Protein AF-A0A966VBW3-F1 (afdb_monomer)

pLDDT: m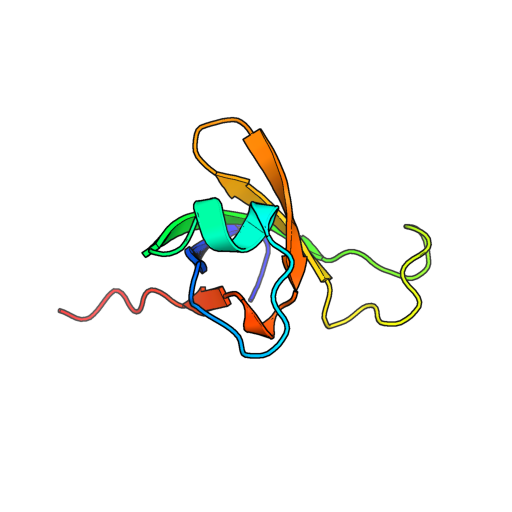ean 88.99, std 11.14, range [39.62, 97.5]

Solvent-accessible surface area (backbone atoms only — not comparable to full-atom values): 4111 Å² total; per-residue (Å²): 143,53,63,72,41,58,28,28,30,45,88,45,96,86,60,55,74,72,63,58,74,44,48,72,40,66,30,36,34,62,41,74,39,30,63,94,73,74,33,90,62,33,96,39,33,31,37,29,40,41,97,92,40,81,45,80,44,50,54,78,31,52,40,77,65,72,86,83,124

Foldseek 3Di:
DAAFFKKAFDDDPDFDPVSVVRHGFIKGFHHFDDVVNVDPPGVFWTWIATPNDTDIDGNRRIGGDDPDD

Sequence (69 aa):
MKPGDLMRIIKAKDQTPWVRAEEGKVCLLIRNLGEADGVLSSPNIWEVLVDGKVMTVHKLDLWKIDETR

Secondary structure (DSSP, 8-state):
--TT-EEEE---TT--HHHHTTTT-EEEEEEE--GGGT-SSGGGEEEEEETTEEEEEEGGGEEE-----

Structure (mmCIF, N/CA/C/O backbone):
data_AF-A0A966VBW3-F1
#
_entry.id   AF-A0A966VBW3-F1
#
loop_
_atom_site.group_PDB
_atom_site.id
_atom_site.type_symbol
_atom_site.label_atom_id
_atom_site.label_alt_id
_atom_site.label_comp_id
_atom_site.label_asym_id
_atom_site.label_entity_id
_atom_site.label_seq_id
_atom_site.pdbx_PDB_ins_code
_atom_site.Cartn_x
_atom_site.Cartn_y
_atom_site.Cartn_z
_atom_site.occupancy
_atom_site.B_iso_or_equiv
_atom_site.auth_seq_id
_atom_site.auth_comp_id
_atom_site.auth_asym_id
_atom_site.auth_atom_id
_atom_site.pdbx_PDB_model_num
ATOM 1 N N . MET A 1 1 ? 3.587 -10.683 -0.042 1.00 88.25 1 MET A N 1
ATOM 2 C CA . MET A 1 1 ? 2.877 -9.489 -0.521 1.00 88.25 1 MET A CA 1
ATOM 3 C C . MET A 1 1 ? 2.771 -9.597 -2.021 1.00 88.25 1 MET A C 1
ATOM 5 O O . MET A 1 1 ? 3.802 -9.715 -2.676 1.00 88.25 1 MET A O 1
ATOM 9 N N . LYS A 1 2 ? 1.550 -9.626 -2.535 1.00 91.81 2 LYS A N 1
ATOM 10 C CA . LYS A 1 2 ? 1.213 -9.590 -3.958 1.00 91.81 2 LYS A CA 1
ATOM 11 C C . LYS A 1 2 ? 0.046 -8.616 -4.172 1.00 91.81 2 LYS A C 1
ATOM 13 O O . LYS A 1 2 ? -0.718 -8.391 -3.232 1.00 91.81 2 LYS A O 1
ATOM 18 N N . PRO A 1 3 ? -0.109 -8.050 -5.380 1.00 95.06 3 PRO A N 1
ATOM 19 C CA . PRO A 1 3 ? -1.333 -7.351 -5.758 1.00 95.06 3 PRO A CA 1
ATOM 20 C C . PRO A 1 3 ? -2.585 -8.139 -5.357 1.00 95.06 3 PRO A C 1
ATOM 22 O O . PRO A 1 3 ? -2.647 -9.352 -5.568 1.00 95.06 3 PRO A O 1
ATOM 25 N N . GLY A 1 4 ? -3.554 -7.454 -4.758 1.00 94.56 4 GLY A N 1
ATOM 26 C CA . GLY A 1 4 ? -4.787 -8.043 -4.239 1.00 94.56 4 GLY A CA 1
ATOM 27 C C . GLY A 1 4 ? -4.745 -8.469 -2.767 1.00 94.56 4 GLY A C 1
ATOM 28 O O . GLY A 1 4 ? -5.805 -8.731 -2.205 1.00 94.56 4 GLY A O 1
ATOM 29 N N . ASP A 1 5 ? -3.575 -8.521 -2.116 1.00 94.00 5 ASP A N 1
ATOM 30 C CA . ASP A 1 5 ? -3.516 -8.808 -0.675 1.00 94.00 5 ASP A CA 1
ATOM 31 C C . ASP A 1 5 ? -4.126 -7.645 0.134 1.00 94.00 5 ASP A C 1
ATOM 33 O O . ASP A 1 5 ? -3.844 -6.470 -0.131 1.00 94.00 5 ASP A O 1
ATOM 37 N N . LEU A 1 6 ? -4.908 -7.980 1.165 1.00 94.88 6 LEU A N 1
ATOM 38 C CA . LEU A 1 6 ? -5.340 -7.032 2.189 1.00 94.88 6 LEU A CA 1
ATOM 39 C C . LEU A 1 6 ? -4.280 -6.928 3.287 1.00 94.88 6 LEU A C 1
ATOM 41 O O . LEU A 1 6 ? -3.847 -7.922 3.875 1.00 94.88 6 LEU A O 1
ATOM 45 N N . MET A 1 7 ? -3.875 -5.700 3.577 1.00 95.44 7 MET A N 1
ATOM 46 C CA . MET A 1 7 ? -2.835 -5.387 4.550 1.00 95.44 7 MET A CA 1
ATOM 47 C C . MET A 1 7 ? -3.351 -4.319 5.512 1.00 95.44 7 MET A C 1
ATOM 49 O O . MET A 1 7 ? -4.246 -3.547 5.182 1.00 95.44 7 MET A O 1
ATOM 53 N N . ARG A 1 8 ? -2.773 -4.240 6.706 1.00 96.19 8 ARG A N 1
ATOM 54 C CA . ARG A 1 8 ? -3.017 -3.158 7.660 1.00 96.19 8 ARG A CA 1
ATOM 55 C C . ARG A 1 8 ? -1.833 -2.204 7.667 1.00 96.19 8 ARG A C 1
ATOM 57 O O . ARG A 1 8 ? -0.693 -2.663 7.725 1.00 96.19 8 ARG A O 1
ATOM 64 N N . ILE A 1 9 ? -2.108 -0.903 7.659 1.00 95.56 9 ILE A N 1
ATOM 65 C CA . ILE A 1 9 ? -1.078 0.114 7.868 1.00 95.56 9 ILE A CA 1
ATOM 66 C C . ILE A 1 9 ? -0.688 0.105 9.343 1.00 95.56 9 ILE A C 1
ATOM 68 O O . ILE A 1 9 ? -1.538 0.212 10.229 1.00 95.56 9 ILE A O 1
ATOM 72 N N . ILE A 1 10 ? 0.602 -0.047 9.606 1.00 94.69 10 ILE A N 1
ATOM 73 C CA . ILE A 1 10 ? 1.186 -0.049 10.943 1.00 94.69 10 ILE A CA 1
ATOM 74 C C . ILE A 1 10 ? 2.115 1.146 11.122 1.00 94.69 10 ILE A C 1
ATOM 76 O O . ILE A 1 10 ? 2.586 1.761 10.164 1.00 94.69 10 ILE A O 1
ATOM 80 N N . LYS A 1 11 ? 2.407 1.453 12.381 1.00 90.19 11 LYS A N 1
ATOM 81 C CA . LYS A 1 11 ? 3.393 2.461 12.740 1.00 90.19 11 LYS A CA 1
ATOM 82 C C . LYS A 1 11 ? 4.809 1.932 12.537 1.00 90.19 11 LYS A C 1
ATOM 84 O O . LYS A 1 11 ? 5.265 1.083 13.304 1.00 90.19 11 LYS A O 1
ATOM 89 N N . ALA A 1 12 ? 5.521 2.476 11.555 1.00 87.62 12 ALA A N 1
ATOM 90 C CA . ALA A 1 12 ? 6.959 2.275 11.405 1.00 87.62 12 ALA A CA 1
ATOM 91 C C . ALA A 1 12 ? 7.760 3.399 12.091 1.00 87.62 12 ALA A C 1
ATOM 93 O O . ALA A 1 12 ? 7.217 4.437 12.477 1.00 87.62 12 ALA A O 1
ATOM 94 N N . LYS A 1 13 ? 9.070 3.182 12.269 1.00 80.62 13 LYS A N 1
ATOM 95 C CA . LYS A 1 13 ? 9.963 4.119 12.974 1.00 80.62 13 LYS A CA 1
ATOM 96 C C . LYS A 1 13 ? 10.138 5.446 12.223 1.00 80.62 13 LYS A C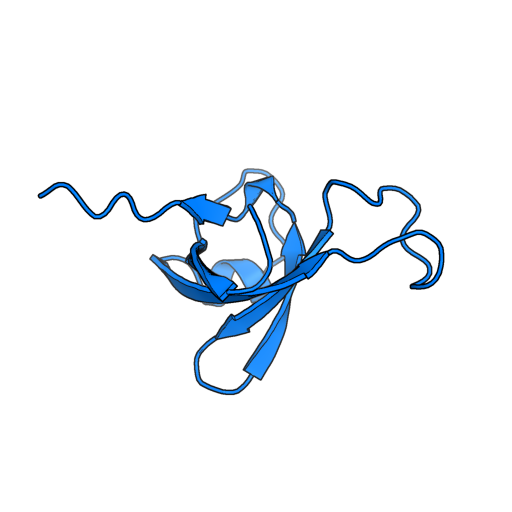 1
ATOM 98 O O . LYS A 1 13 ? 10.069 6.498 12.849 1.00 80.62 13 LYS A O 1
ATOM 103 N N . ASP A 1 14 ? 10.285 5.372 10.901 1.00 83.25 14 ASP A N 1
ATOM 104 C CA . ASP A 1 14 ? 10.635 6.500 10.025 1.00 83.25 14 ASP A CA 1
ATOM 105 C C . ASP A 1 14 ? 9.538 6.771 8.980 1.00 83.25 14 ASP A C 1
ATOM 107 O O . ASP A 1 14 ? 9.796 7.022 7.804 1.00 83.25 14 ASP A O 1
ATOM 111 N N . GLN A 1 15 ? 8.281 6.666 9.410 1.00 84.88 15 GLN A N 1
ATOM 112 C CA . GLN A 1 15 ? 7.120 6.842 8.545 1.00 84.88 15 GLN A CA 1
ATOM 113 C C . GLN A 1 15 ? 6.849 8.326 8.264 1.00 84.88 15 GLN A C 1
ATOM 115 O O . GLN A 1 15 ? 6.900 9.171 9.164 1.00 84.88 15 GLN A O 1
ATOM 120 N N . THR A 1 16 ? 6.501 8.650 7.019 1.00 87.06 16 THR A N 1
ATOM 121 C CA . THR A 1 16 ? 6.103 10.012 6.647 1.00 87.06 16 THR A CA 1
ATOM 122 C C . THR A 1 16 ? 4.769 10.402 7.307 1.00 87.06 16 THR A C 1
ATOM 124 O O . THR A 1 16 ? 3.903 9.545 7.516 1.00 87.06 16 THR A O 1
ATOM 127 N N . PRO A 1 17 ? 4.548 11.695 7.628 1.00 87.38 17 PRO A N 1
ATOM 128 C CA . PRO A 1 17 ? 3.368 12.127 8.384 1.00 87.38 17 PRO A CA 1
ATOM 129 C C . PRO A 1 17 ? 2.021 11.723 7.772 1.00 87.38 17 PRO A C 1
ATOM 131 O O . PRO A 1 17 ? 1.086 11.421 8.507 1.00 87.38 17 PRO A O 1
ATOM 134 N N . TRP A 1 18 ? 1.915 11.692 6.440 1.00 86.19 18 TRP A N 1
ATOM 135 C CA . TRP A 1 18 ? 0.665 11.336 5.765 1.00 86.19 18 TRP A CA 1
ATOM 136 C C . TRP A 1 18 ? 0.353 9.839 5.831 1.00 86.19 18 TRP A C 1
ATOM 138 O O . TRP A 1 18 ? -0.808 9.490 5.979 1.00 86.19 18 TRP A O 1
ATOM 148 N N . VAL A 1 19 ? 1.353 8.950 5.780 1.00 90.00 19 VAL A N 1
ATOM 149 C CA . VAL A 1 19 ? 1.111 7.504 5.954 1.00 90.00 19 VAL A CA 1
ATOM 150 C C . VAL A 1 19 ? 0.691 7.223 7.396 1.00 90.00 19 VAL A C 1
ATOM 152 O O . VAL A 1 19 ? -0.211 6.430 7.643 1.00 90.00 19 VAL A O 1
ATOM 155 N N . ARG A 1 20 ? 1.274 7.952 8.353 1.00 90.88 20 ARG A N 1
ATOM 156 C CA . ARG A 1 20 ? 0.925 7.851 9.773 1.00 90.88 20 ARG A CA 1
ATOM 157 C C . ARG A 1 20 ? -0.521 8.237 10.081 1.00 90.88 20 ARG A C 1
ATOM 159 O O . ARG A 1 20 ? -1.112 7.677 10.996 1.00 90.88 20 ARG A O 1
ATOM 166 N N . ALA A 1 21 ? -1.103 9.167 9.325 1.00 92.44 21 ALA A N 1
ATOM 167 C CA . ALA A 1 21 ? -2.520 9.517 9.458 1.00 92.44 21 ALA A CA 1
ATOM 168 C C . ALA A 1 21 ? -3.457 8.341 9.118 1.00 92.44 21 ALA A C 1
ATOM 170 O O . ALA A 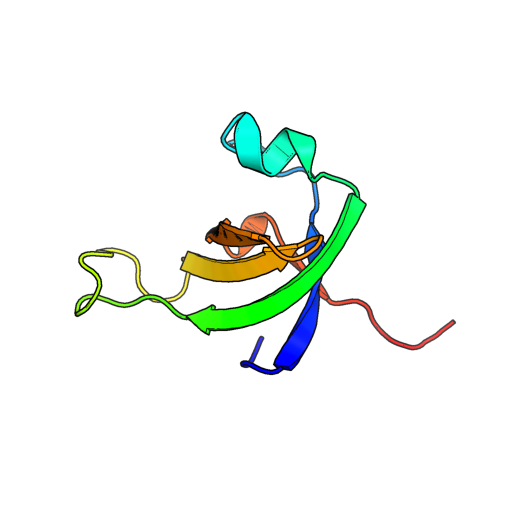1 21 ? -4.600 8.312 9.569 1.00 92.44 21 ALA A O 1
ATOM 171 N N . GLU A 1 22 ? -2.958 7.363 8.362 1.00 94.62 22 GLU A N 1
ATOM 172 C CA . GLU A 1 22 ? -3.687 6.164 7.956 1.00 94.62 22 GLU A CA 1
ATOM 173 C C . GLU A 1 22 ? -3.359 4.943 8.847 1.00 94.62 22 GLU A C 1
ATOM 175 O O . GLU A 1 22 ? -3.802 3.830 8.557 1.00 94.62 22 GLU A O 1
ATOM 180 N N . GLU A 1 23 ? -2.601 5.123 9.942 1.00 94.81 23 GLU A N 1
ATOM 181 C CA . GLU A 1 23 ? -2.251 4.055 10.891 1.00 94.81 23 GLU A CA 1
ATOM 182 C C . GLU A 1 23 ? -3.502 3.299 11.375 1.00 94.81 23 GLU A C 1
ATOM 184 O O . GLU A 1 23 ? -4.500 3.881 11.800 1.00 94.81 23 GLU A O 1
ATOM 189 N N . GLY A 1 24 ? -3.447 1.966 11.318 1.00 93.62 24 GLY A N 1
ATOM 190 C CA . GLY A 1 24 ? -4.526 1.069 11.726 1.00 93.62 24 GLY A CA 1
ATOM 191 C C . GLY A 1 24 ? -5.556 0.766 10.636 1.00 93.62 24 GLY A C 1
ATOM 192 O O . GLY A 1 24 ? -6.308 -0.203 10.791 1.00 93.62 24 GLY A O 1
ATOM 193 N N . LYS A 1 25 ? -5.578 1.519 9.528 1.00 95.75 25 LYS A N 1
ATOM 194 C CA . LYS A 1 25 ? -6.502 1.264 8.418 1.00 95.75 25 LYS A CA 1
ATOM 195 C C . LYS A 1 25 ? -6.108 0.034 7.610 1.00 95.75 25 LYS A C 1
ATOM 197 O O . LYS A 1 25 ? -4.941 -0.354 7.532 1.00 95.75 25 LYS A O 1
ATOM 202 N N . VAL A 1 26 ? -7.117 -0.587 7.006 1.00 96.12 26 VAL A N 1
ATOM 203 C CA . VAL A 1 26 ? -6.939 -1.677 6.045 1.00 96.12 26 VAL A CA 1
ATOM 204 C C . VAL A 1 26 ? -6.750 -1.076 4.659 1.00 96.12 26 VAL A C 1
ATOM 206 O O . VAL A 1 26 ? -7.435 -0.126 4.289 1.00 96.12 26 VAL A O 1
ATOM 209 N N . CYS A 1 27 ? -5.820 -1.638 3.903 1.00 96.50 27 CYS A N 1
ATOM 210 C CA . CYS A 1 27 ? -5.493 -1.221 2.554 1.00 96.50 27 CYS A CA 1
ATOM 211 C C . CYS A 1 27 ? -5.418 -2.432 1.621 1.00 96.50 27 CYS A C 1
ATOM 213 O O . CYS A 1 27 ? -5.128 -3.552 2.054 1.00 96.50 27 CYS A O 1
ATOM 215 N N . LEU A 1 28 ? -5.673 -2.197 0.337 1.00 96.75 28 LEU A N 1
ATOM 216 C CA . LEU A 1 28 ? -5.493 -3.188 -0.722 1.00 96.75 28 LEU A CA 1
ATOM 217 C C . LEU A 1 28 ? -4.171 -2.927 -1.442 1.00 96.75 28 LEU A C 1
ATOM 219 O O . LEU A 1 28 ? -3.949 -1.809 -1.906 1.00 96.75 28 LEU A O 1
ATOM 223 N N . LEU A 1 29 ? -3.318 -3.945 -1.587 1.00 96.19 29 LEU A N 1
ATOM 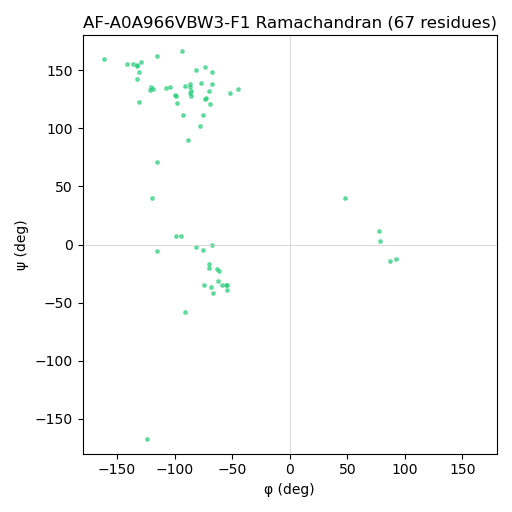224 C CA . LEU A 1 29 ? -2.124 -3.834 -2.430 1.00 96.19 29 LEU A CA 1
ATOM 225 C C . LEU A 1 29 ? -2.520 -3.745 -3.906 1.00 96.19 29 LEU A C 1
ATOM 227 O O . LEU A 1 29 ? -3.127 -4.673 -4.438 1.00 96.19 29 LEU A O 1
ATOM 231 N N . ILE A 1 30 ? -2.130 -2.665 -4.583 1.00 96.94 30 ILE A N 1
ATOM 232 C CA . ILE A 1 30 ? -2.388 -2.473 -6.016 1.00 96.94 30 ILE A CA 1
ATOM 233 C C . ILE A 1 30 ? -1.216 -3.025 -6.823 1.00 96.94 30 ILE A C 1
ATOM 235 O O . ILE A 1 30 ? -1.394 -3.916 -7.648 1.00 96.94 30 ILE A O 1
ATOM 239 N N . ARG A 1 31 ? -0.003 -2.518 -6.574 1.00 94.75 31 ARG A N 1
ATOM 240 C CA . ARG A 1 31 ? 1.223 -2.970 -7.246 1.00 94.75 31 ARG A CA 1
ATOM 241 C C . ARG A 1 31 ? 2.480 -2.564 -6.483 1.00 94.75 31 ARG A C 1
ATOM 243 O O . ARG A 1 31 ? 2.459 -1.645 -5.668 1.00 94.75 31 ARG A O 1
ATOM 250 N N . ASN A 1 32 ? 3.575 -3.257 -6.768 1.00 94.62 32 ASN A N 1
ATOM 251 C CA . ASN A 1 32 ? 4.908 -2.893 -6.299 1.00 94.62 32 ASN A CA 1
ATOM 252 C C . ASN A 1 32 ? 5.537 -1.898 -7.287 1.00 94.62 32 ASN A C 1
ATOM 254 O O . ASN A 1 32 ? 5.417 -2.091 -8.497 1.00 94.62 32 ASN A O 1
ATOM 258 N N . LEU A 1 33 ? 6.161 -0.838 -6.768 1.00 92.69 33 LEU A N 1
ATOM 259 C CA . LEU A 1 33 ? 6.826 0.186 -7.575 1.00 92.69 33 LEU A CA 1
ATOM 260 C C . LEU A 1 33 ? 8.296 -0.169 -7.784 1.00 92.69 33 LEU A C 1
ATOM 262 O O . LEU A 1 33 ? 8.974 -0.571 -6.839 1.00 92.69 33 LEU A O 1
ATOM 266 N N . GLY A 1 34 ? 8.789 0.000 -9.010 1.00 89.88 34 GLY A N 1
ATOM 267 C CA . GLY A 1 34 ? 10.151 -0.369 -9.391 1.00 89.88 34 GLY A CA 1
ATOM 268 C C . GLY A 1 34 ? 10.971 0.771 -9.986 1.00 89.88 34 GLY A C 1
ATOM 269 O O . GLY A 1 34 ? 10.582 1.936 -9.956 1.00 89.88 34 GLY A O 1
ATOM 270 N N . GLU A 1 35 ? 12.113 0.423 -10.580 1.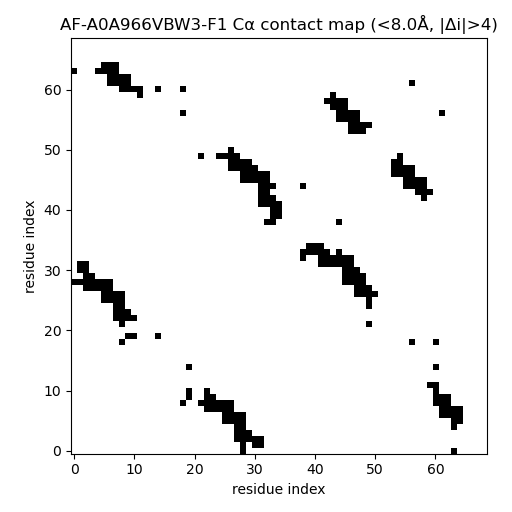00 87.56 35 GLU A N 1
ATOM 271 C CA . GLU A 1 35 ? 12.997 1.388 -11.252 1.00 87.56 35 GLU A CA 1
ATOM 272 C C . GLU A 1 35 ? 12.289 2.131 -12.393 1.00 87.56 35 GLU A C 1
ATOM 274 O O . GLU A 1 35 ? 12.510 3.325 -12.581 1.00 87.56 35 GLU A O 1
ATOM 279 N N . ALA A 1 36 ? 11.378 1.454 -13.103 1.00 87.56 36 ALA A N 1
ATOM 280 C CA . ALA A 1 36 ? 10.543 2.060 -14.142 1.00 87.56 36 ALA A CA 1
ATOM 281 C C . ALA A 1 36 ? 9.625 3.177 -13.607 1.00 87.56 36 ALA A C 1
ATOM 283 O O . ALA A 1 36 ? 9.230 4.059 -14.364 1.00 87.56 36 ALA A O 1
ATOM 284 N N . ASP A 1 37 ? 9.323 3.163 -12.306 1.00 86.44 37 ASP A N 1
ATOM 285 C CA . ASP A 1 37 ? 8.551 4.190 -11.601 1.00 86.44 37 ASP A CA 1
ATOM 286 C C . ASP A 1 37 ? 9.453 5.257 -10.941 1.00 86.44 37 ASP A C 1
ATOM 288 O O . ASP A 1 37 ? 8.976 6.083 -10.165 1.00 86.44 37 ASP A O 1
ATOM 292 N N . GLY A 1 38 ? 10.768 5.232 -11.196 1.00 85.44 38 GLY A N 1
ATOM 293 C CA . GLY A 1 38 ? 11.744 6.126 -10.564 1.00 85.44 38 GLY A CA 1
ATOM 294 C C . GLY A 1 38 ? 12.116 5.739 -9.127 1.00 85.44 38 GLY A C 1
ATOM 295 O O . GLY A 1 38 ? 12.754 6.523 -8.422 1.00 85.44 38 GLY A O 1
ATOM 296 N N . VAL A 1 39 ? 11.739 4.538 -8.672 1.00 85.00 39 VAL A N 1
ATOM 297 C CA . VAL A 1 39 ? 12.055 4.039 -7.329 1.00 85.00 39 VAL A CA 1
ATOM 298 C C . VAL A 1 39 ? 13.349 3.228 -7.359 1.00 85.00 39 VAL A C 1
ATOM 300 O O . V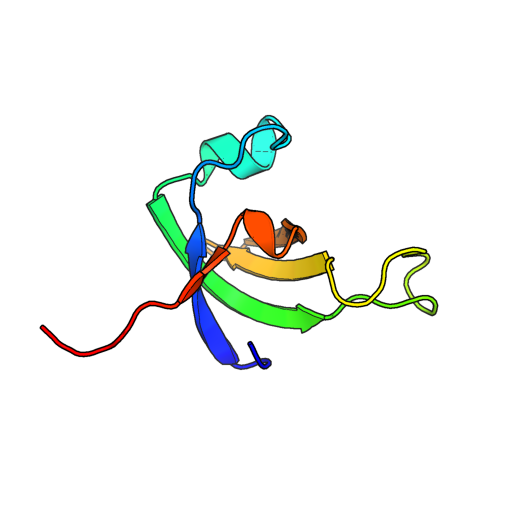AL A 1 39 ? 13.392 2.113 -7.870 1.00 85.00 39 VAL A O 1
ATOM 303 N N . LEU A 1 40 ? 14.399 3.766 -6.733 1.00 77.69 40 LEU A N 1
ATOM 304 C CA . LEU A 1 40 ? 15.718 3.118 -6.649 1.00 77.69 40 LEU A CA 1
ATOM 305 C C . LEU A 1 40 ? 15.739 1.879 -5.729 1.00 77.69 40 LEU A C 1
ATOM 307 O O . LEU A 1 40 ? 16.629 1.043 -5.837 1.00 77.69 40 LEU A O 1
ATOM 311 N N . SER A 1 41 ? 14.772 1.748 -4.811 1.00 71.06 41 SER A N 1
ATOM 312 C CA . SER A 1 41 ? 14.626 0.596 -3.904 1.00 71.06 41 SER A CA 1
ATOM 313 C C . SER A 1 41 ? 13.329 -0.165 -4.194 1.00 71.06 41 SER A C 1
ATOM 315 O O . SER A 1 41 ? 12.364 -0.127 -3.428 1.00 71.06 41 SER A O 1
ATOM 317 N N . SER A 1 42 ? 13.304 -0.850 -5.336 1.00 64.88 42 SER A N 1
ATOM 318 C CA . SER A 1 42 ? 12.110 -1.497 -5.893 1.00 64.88 42 SER A CA 1
ATOM 319 C C . SER A 1 42 ? 11.367 -2.491 -4.973 1.00 64.88 42 SER A C 1
ATOM 321 O O . SER A 1 42 ? 10.140 -2.432 -4.924 1.00 64.88 42 SER A O 1
ATOM 323 N N . PRO A 1 43 ? 11.992 -3.362 -4.147 1.00 73.94 43 PRO A N 1
ATOM 324 C CA . PRO A 1 43 ? 11.215 -4.367 -3.405 1.00 73.94 43 PRO A CA 1
ATOM 325 C C . PRO A 1 43 ? 10.440 -3.793 -2.206 1.00 73.94 43 PRO A C 1
ATOM 327 O O . PRO A 1 43 ? 9.708 -4.523 -1.526 1.00 73.94 43 PRO A O 1
ATOM 330 N N . ASN A 1 44 ? 10.618 -2.503 -1.913 1.00 88.88 44 ASN A N 1
ATOM 331 C CA . ASN A 1 44 ? 10.198 -1.906 -0.657 1.00 88.88 44 ASN A CA 1
ATOM 332 C C . ASN A 1 44 ? 9.101 -0.853 -0.789 1.00 88.88 44 ASN A C 1
ATOM 334 O O . ASN A 1 44 ? 8.619 -0.405 0.243 1.00 88.88 44 ASN A O 1
ATOM 338 N N . ILE A 1 45 ? 8.676 -0.471 -1.992 1.00 93.44 45 ILE A N 1
ATOM 339 C CA . ILE A 1 45 ? 7.663 0.576 -2.180 1.00 93.44 45 ILE A CA 1
ATOM 340 C C . ILE A 1 45 ? 6.428 0.008 -2.881 1.00 93.44 45 ILE A C 1
ATOM 342 O O . ILE A 1 45 ? 6.532 -0.727 -3.862 1.00 93.44 45 ILE A O 1
ATOM 346 N N . TRP A 1 46 ? 5.245 0.333 -2.369 1.00 95.56 46 TRP A N 1
ATOM 347 C CA . TRP A 1 46 ? 3.969 -0.203 -2.840 1.00 95.56 46 TRP A CA 1
ATOM 348 C C . TRP A 1 46 ? 2.945 0.906 -3.048 1.00 95.56 46 TRP A C 1
ATOM 350 O O . TRP A 1 46 ? 2.860 1.824 -2.235 1.00 95.56 46 TRP A O 1
ATOM 360 N N . GLU A 1 47 ? 2.133 0.783 -4.098 1.00 96.00 47 GLU A N 1
ATOM 361 C CA . GLU A 1 47 ? 0.867 1.508 -4.206 1.00 96.00 47 GLU A CA 1
ATOM 362 C C . GLU A 1 47 ? -0.239 0.715 -3.515 1.00 96.00 47 GLU A C 1
ATOM 364 O O . GLU A 1 47 ? -0.418 -0.485 -3.762 1.00 96.00 47 GLU A O 1
ATOM 369 N N . VAL A 1 48 ? -0.993 1.402 -2.663 1.00 97.00 48 VAL A N 1
ATOM 370 C CA . VAL A 1 48 ? -2.101 0.831 -1.901 1.00 97.00 48 VAL A CA 1
ATOM 371 C C . VAL A 1 48 ? -3.350 1.692 -2.025 1.00 97.00 48 VAL A C 1
ATOM 373 O O . VAL A 1 48 ? -3.261 2.911 -2.165 1.00 97.00 48 VAL A O 1
ATOM 376 N N . LEU A 1 49 ? -4.518 1.052 -1.966 1.00 97.50 49 LEU A N 1
ATOM 377 C CA . LEU A 1 49 ? -5.815 1.726 -1.903 1.00 97.50 49 LEU A CA 1
ATOM 378 C C . LEU A 1 49 ? -6.289 1.798 -0.448 1.00 97.50 49 LEU A C 1
ATOM 380 O O . LEU A 1 49 ? -6.466 0.755 0.184 1.00 97.50 49 LEU A O 1
ATOM 384 N N . VAL A 1 50 ? -6.534 3.008 0.052 1.00 96.25 50 VAL A N 1
ATOM 385 C CA . VAL A 1 50 ? -7.091 3.289 1.388 1.00 96.25 50 VAL A CA 1
ATOM 386 C C . VAL A 1 50 ? -8.242 4.272 1.233 1.00 96.25 50 VAL A C 1
ATOM 388 O O . VAL A 1 50 ? -8.049 5.348 0.675 1.00 96.25 50 VAL A O 1
ATOM 391 N N . ASP A 1 51 ? -9.443 3.912 1.691 1.00 93.75 51 ASP A N 1
ATOM 392 C CA . ASP A 1 51 ? -10.638 4.775 1.645 1.00 93.75 51 ASP A CA 1
ATOM 393 C C . ASP A 1 51 ? -10.879 5.447 0.273 1.00 93.75 51 ASP A C 1
ATOM 395 O O . ASP A 1 51 ? -11.222 6.626 0.174 1.00 93.75 51 ASP A O 1
ATOM 399 N N . GLY A 1 52 ? -10.650 4.704 -0.815 1.00 93.38 52 GLY A N 1
ATOM 400 C CA . GLY A 1 52 ? -10.819 5.195 -2.188 1.00 93.38 52 GLY A CA 1
ATOM 401 C C . GLY A 1 52 ? -9.679 6.075 -2.718 1.00 93.38 52 GLY A C 1
ATOM 402 O O . GLY A 1 52 ? -9.761 6.550 -3.848 1.00 93.38 52 GLY A O 1
ATOM 403 N N . LYS A 1 53 ? -8.607 6.281 -1.945 1.00 95.12 53 LYS A N 1
ATOM 404 C CA . LYS A 1 53 ? -7.409 7.025 -2.354 1.00 95.12 53 LYS A CA 1
ATOM 405 C C . LYS A 1 53 ? -6.238 6.081 -2.591 1.00 95.12 53 LYS A C 1
ATOM 407 O O . LYS A 1 53 ? -5.976 5.190 -1.786 1.00 95.12 53 LYS A O 1
ATOM 412 N N . VAL A 1 54 ? -5.526 6.300 -3.692 1.00 95.69 54 VAL A N 1
ATOM 413 C CA . VAL A 1 54 ? -4.270 5.603 -3.980 1.00 95.69 54 VAL A CA 1
ATOM 414 C C . VAL A 1 54 ? -3.132 6.350 -3.304 1.00 95.69 54 VAL A C 1
ATOM 416 O O . VAL A 1 54 ? -3.035 7.573 -3.413 1.00 95.69 54 VAL A O 1
ATOM 419 N N . MET A 1 55 ? -2.280 5.618 -2.599 1.00 94.44 55 MET A N 1
ATOM 420 C CA . MET A 1 55 ? -1.116 6.179 -1.931 1.00 94.44 55 MET A CA 1
ATOM 421 C C . MET A 1 55 ? 0.091 5.254 -2.019 1.00 94.44 55 MET A C 1
ATOM 423 O O . MET A 1 55 ? -0.045 4.037 -2.135 1.00 94.44 55 MET A O 1
ATOM 427 N N . THR A 1 56 ? 1.275 5.849 -1.912 1.00 94.12 56 THR A N 1
ATOM 428 C CA . THR A 1 56 ? 2.551 5.136 -1.914 1.00 94.12 56 THR A CA 1
ATOM 429 C C . THR A 1 56 ? 3.051 4.948 -0.488 1.00 94.12 56 THR A C 1
ATOM 431 O O . THR A 1 5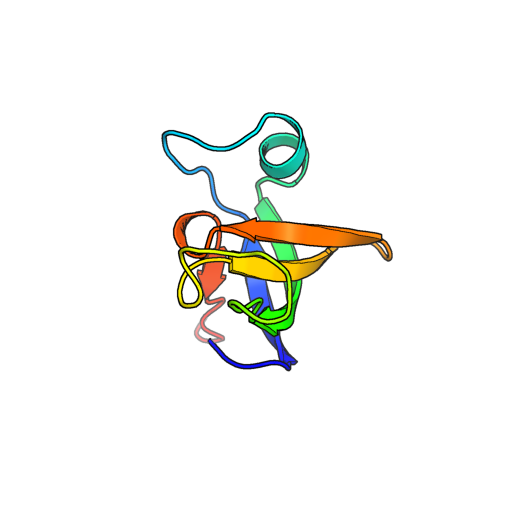6 ? 3.161 5.917 0.266 1.00 94.12 56 THR A O 1
ATOM 434 N N . VAL A 1 57 ? 3.373 3.709 -0.125 1.00 94.00 57 VAL A N 1
ATOM 435 C CA . VAL A 1 57 ? 3.831 3.322 1.217 1.00 94.00 57 VAL A CA 1
ATOM 436 C C . VAL A 1 57 ? 5.061 2.427 1.140 1.00 94.00 57 VAL A C 1
ATOM 438 O O . VAL A 1 57 ? 5.280 1.728 0.145 1.00 94.00 57 VAL A O 1
ATOM 441 N N . HIS A 1 58 ? 5.871 2.427 2.197 1.00 93.81 58 HIS A N 1
ATOM 442 C CA . HIS A 1 58 ? 6.977 1.491 2.310 1.00 93.81 58 HIS A CA 1
ATOM 443 C C . HIS A 1 58 ? 6.458 0.136 2.812 1.00 93.81 58 HIS A C 1
A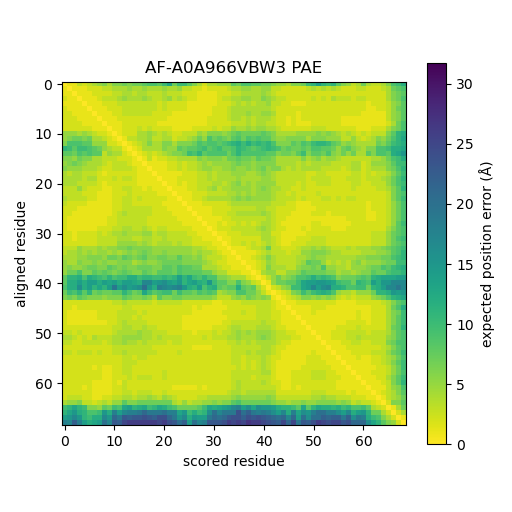TOM 445 O O . HIS A 1 58 ? 5.513 0.046 3.588 1.00 93.81 58 HIS A O 1
ATOM 451 N N . LYS A 1 59 ? 7.115 -0.958 2.433 1.00 92.75 59 LYS A N 1
ATOM 452 C CA . LYS A 1 59 ? 6.785 -2.324 2.862 1.00 92.75 59 LYS A CA 1
ATOM 453 C C . LYS A 1 59 ? 6.742 -2.465 4.388 1.00 92.75 59 LYS A C 1
ATOM 455 O O . LYS A 1 59 ? 5.950 -3.237 4.910 1.00 92.75 59 LYS A O 1
ATOM 460 N N . LEU A 1 60 ? 7.609 -1.736 5.088 1.00 93.12 60 LEU A N 1
ATOM 461 C CA . LEU A 1 60 ? 7.688 -1.738 6.557 1.00 93.12 60 LEU A CA 1
ATOM 462 C C . LEU A 1 60 ? 6.488 -1.057 7.230 1.00 93.12 60 LEU A C 1
ATOM 464 O O . LEU A 1 60 ? 6.267 -1.279 8.415 1.00 93.12 60 LEU A O 1
ATOM 468 N N . ASP A 1 61 ? 5.713 -0.271 6.484 1.00 94.38 61 ASP A N 1
ATOM 469 C CA . ASP A 1 61 ? 4.469 0.335 6.961 1.00 94.38 61 ASP A CA 1
ATOM 470 C C . ASP A 1 61 ? 3.290 -0.647 6.900 1.00 94.38 61 ASP A C 1
ATOM 472 O O . ASP A 1 61 ? 2.176 -0.289 7.271 1.00 94.38 61 ASP A O 1
ATOM 476 N N . LEU A 1 62 ? 3.498 -1.875 6.410 1.00 94.62 62 LEU A N 1
ATOM 477 C CA . LEU A 1 62 ? 2.431 -2.815 6.088 1.00 94.62 62 LEU A CA 1
ATOM 478 C C . LEU A 1 62 ? 2.564 -4.121 6.865 1.00 94.62 62 LEU A C 1
ATOM 480 O O . LEU A 1 62 ? 3.612 -4.764 6.885 1.00 94.62 62 LEU A O 1
ATOM 484 N N . TRP A 1 63 ? 1.448 -4.563 7.439 1.00 94.94 63 TRP A N 1
ATOM 485 C CA . TRP A 1 63 ? 1.327 -5.853 8.104 1.00 94.94 63 TRP A CA 1
ATOM 486 C C . TRP A 1 63 ? 0.243 -6.699 7.448 1.00 94.94 63 TRP A C 1
ATOM 488 O O . TRP A 1 63 ? -0.843 -6.203 7.148 1.00 94.94 63 TRP A O 1
ATOM 498 N N . LYS A 1 64 ? 0.522 -7.983 7.212 1.00 91.69 64 LYS A N 1
ATOM 499 C CA . LYS A 1 64 ? -0.464 -8.881 6.609 1.00 91.69 64 LYS A CA 1
ATOM 500 C C . LYS A 1 64 ? -1.580 -9.158 7.610 1.00 91.69 64 LYS A C 1
ATOM 502 O O . LYS A 1 64 ? -1.313 -9.484 8.765 1.00 91.69 64 LYS A O 1
ATOM 507 N N . ILE A 1 65 ? -2.825 -9.034 7.168 1.00 89.44 65 ILE A N 1
ATOM 508 C CA . ILE A 1 65 ? -3.965 -9.494 7.955 1.00 89.44 65 ILE A CA 1
ATOM 509 C C . ILE A 1 65 ? -4.006 -11.012 7.770 1.00 89.44 65 ILE A C 1
ATOM 511 O O . ILE A 1 65 ? -4.379 -11.486 6.701 1.00 89.44 65 ILE A O 1
ATOM 515 N N . ASP A 1 66 ? -3.534 -11.777 8.755 1.00 76.31 66 ASP A N 1
ATOM 516 C CA . ASP A 1 66 ? -3.793 -13.218 8.764 1.00 76.31 66 ASP A CA 1
ATOM 517 C C . ASP A 1 66 ? -5.266 -13.431 9.121 1.00 76.31 66 ASP A C 1
ATOM 519 O O . ASP A 1 66 ? -5.749 -12.922 10.133 1.00 76.31 66 ASP A O 1
ATOM 523 N N . GLU A 1 67 ? -5.980 -14.168 8.272 1.00 55.16 67 GLU A N 1
ATOM 524 C CA . GLU A 1 67 ? -7.414 -14.459 8.414 1.00 55.16 67 GLU A CA 1
ATOM 525 C C . GLU A 1 67 ? -7.736 -15.368 9.615 1.00 55.16 67 GLU A C 1
ATOM 527 O O . GLU A 1 67 ? -8.897 -15.666 9.873 1.00 55.16 67 GLU A O 1
ATOM 532 N N . THR A 1 68 ? -6.740 -15.806 10.387 1.00 45.41 68 THR A N 1
ATOM 533 C CA . THR A 1 68 ? -6.946 -16.670 11.552 1.00 45.41 68 THR A CA 1
ATOM 534 C C . THR A 1 68 ? -7.205 -15.859 12.820 1.00 45.41 68 THR A C 1
ATOM 536 O O . THR A 1 68 ? -6.281 -15.540 13.577 1.00 45.41 68 THR A O 1
ATOM 539 N N . ARG A 1 69 ? -8.485 -15.576 13.069 1.00 39.62 69 ARG A N 1
ATOM 540 C CA . ARG A 1 69 ? -9.061 -15.501 14.416 1.00 39.62 69 ARG A CA 1
ATOM 541 C C . ARG A 1 69 ? -10.350 -16.299 14.474 1.00 39.62 69 ARG A C 1
ATOM 543 O O . ARG A 1 69 ? -11.153 -16.157 13.531 1.00 39.62 69 ARG A O 1
#

Mean predicted aligned error: 4.4 Å

Radius of gyration: 11.57 Å; Cα contacts (8 Å, |Δi|>4): 132; chains: 1; bounding bo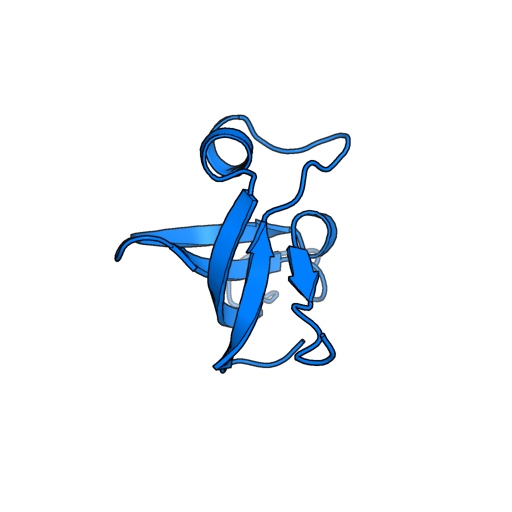x: 26×29×29 Å

Nearest PDB structures (foldseek):
  2f2v-assembly1_A  TM=6.441E-01  e=8.385E-02  Gallus gallus
  7yw1-assembly1_A  TM=6.600E-01  e=3.549E-01  Trametes pubescens
  2mcn-assembly1_A  TM=5.797E-01  e=3.549E-01  Mus musculus
  3ulr-assembly1_B  TM=6.223E-01  e=1.591E+00  Mus musculus
  2d1x-assembly2_C  TM=5.825E-01  e=1.263E+00  Homo sapiens